Protein AF-A0A7Z9UXM8-F1 (afdb_monomer_lite)

Structure (mmCIF, N/CA/C/O backbone):
data_AF-A0A7Z9UXM8-F1
#
_entry.id   AF-A0A7Z9UXM8-F1
#
loop_
_atom_site.group_PDB
_atom_site.id
_atom_site.type_symbol
_atom_site.label_atom_id
_atom_site.label_alt_id
_atom_site.label_comp_id
_atom_site.label_asym_id
_atom_site.label_entity_id
_atom_site.label_seq_id
_atom_site.pdbx_PDB_ins_code
_atom_site.Cartn_x
_atom_site.Cartn_y
_atom_site.Cartn_z
_atom_site.occupancy
_atom_site.B_iso_or_equiv
_atom_site.auth_seq_id
_atom_site.auth_comp_id
_atom_site.auth_asym_id
_atom_site.auth_atom_id
_atom_site.pdbx_PDB_model_num
ATOM 1 N N . MET A 1 1 ? -0.291 1.105 -21.235 1.00 57.75 1 MET A N 1
ATOM 2 C CA . MET A 1 1 ? 0.849 0.163 -21.214 1.00 57.75 1 MET A CA 1
ATOM 3 C C . MET A 1 1 ? 1.984 0.852 -20.480 1.00 57.75 1 MET A C 1
ATOM 5 O O . MET A 1 1 ? 2.286 1.984 -20.837 1.00 57.75 1 MET A O 1
ATOM 9 N N . LYS A 1 2 ? 2.521 0.254 -19.411 1.00 75.88 2 LYS A N 1
ATOM 10 C CA . LYS A 1 2 ? 3.604 0.870 -18.629 1.00 75.88 2 LYS A CA 1
ATOM 11 C C . LYS A 1 2 ? 4.915 0.703 -19.400 1.00 75.88 2 LYS A C 1
ATOM 13 O O . LYS A 1 2 ? 5.186 -0.388 -19.893 1.00 75.88 2 LYS A O 1
ATOM 18 N N . PHE A 1 3 ? 5.665 1.787 -19.573 1.00 82.62 3 PHE A N 1
ATOM 19 C CA . PHE A 1 3 ? 6.901 1.784 -20.352 1.00 82.62 3 PHE A CA 1
ATOM 20 C C . PHE A 1 3 ? 8.062 1.320 -19.470 1.00 82.62 3 PHE A C 1
ATOM 22 O O . PHE A 1 3 ? 8.286 1.890 -18.404 1.00 82.62 3 PHE A O 1
ATOM 29 N N . ILE A 1 4 ? 8.779 0.284 -19.903 1.00 86.69 4 ILE A N 1
ATOM 30 C CA . ILE A 1 4 ? 10.015 -0.155 -19.251 1.00 86.69 4 ILE A CA 1
ATOM 31 C C . ILE A 1 4 ? 11.168 0.617 -19.909 1.00 86.69 4 ILE A C 1
ATOM 33 O O . ILE A 1 4 ? 11.318 0.512 -21.126 1.00 86.69 4 ILE A O 1
ATOM 37 N N . PRO A 1 5 ? 11.968 1.392 -19.152 1.00 87.44 5 PRO A N 1
ATOM 38 C CA . PRO A 1 5 ? 13.122 2.105 -19.702 1.00 87.44 5 PRO A CA 1
ATOM 39 C C . PRO A 1 5 ? 14.116 1.168 -20.404 1.00 87.44 5 PRO A C 1
ATOM 41 O O . PRO A 1 5 ? 14.354 0.058 -19.929 1.00 87.44 5 PRO A O 1
ATOM 44 N N . GLU A 1 6 ? 14.757 1.621 -21.483 1.00 86.88 6 GLU A N 1
ATOM 45 C CA . GLU A 1 6 ? 15.670 0.788 -22.291 1.00 86.88 6 GLU A CA 1
ATOM 46 C C . GLU A 1 6 ? 16.838 0.193 -21.477 1.00 86.88 6 GLU A C 1
ATOM 48 O O . GLU A 1 6 ? 17.172 -0.977 -21.645 1.00 86.88 6 GLU A O 1
ATOM 53 N N . ASN A 1 7 ? 17.386 0.938 -20.510 1.00 88.69 7 ASN A N 1
ATOM 54 C CA . ASN A 1 7 ? 18.525 0.508 -19.679 1.00 88.69 7 ASN A CA 1
ATOM 55 C C . ASN A 1 7 ? 18.118 -0.216 -18.380 1.00 88.69 7 ASN A C 1
ATOM 57 O O . ASN A 1 7 ? 18.924 -0.342 -17.451 1.00 88.69 7 ASN A O 1
ATOM 61 N N . SER A 1 8 ? 16.860 -0.657 -18.268 1.00 91.31 8 SER A N 1
ATOM 62 C CA . SER A 1 8 ? 16.342 -1.277 -17.037 1.00 91.31 8 SER A CA 1
ATOM 63 C C . SER A 1 8 ? 17.065 -2.575 -16.690 1.00 91.31 8 SER A C 1
ATOM 65 O O . SER A 1 8 ? 17.324 -2.824 -15.516 1.00 91.31 8 SER A O 1
ATOM 67 N N . THR A 1 9 ? 17.430 -3.378 -17.694 1.00 92.94 9 THR A N 1
ATOM 68 C CA . THR A 1 9 ? 18.142 -4.651 -17.499 1.00 92.94 9 THR A CA 1
ATOM 69 C C . THR A 1 9 ? 19.520 -4.431 -16.887 1.00 92.94 9 THR A C 1
ATOM 71 O O . THR A 1 9 ? 19.833 -5.037 -15.865 1.00 92.94 9 THR A O 1
ATOM 74 N N . ASP A 1 10 ? 20.312 -3.524 -17.459 1.00 95.00 10 ASP A N 1
ATOM 75 C CA . ASP A 1 10 ? 21.662 -3.230 -16.973 1.00 95.00 10 ASP A CA 1
ATOM 76 C C . ASP A 1 10 ? 21.616 -2.610 -15.573 1.00 95.00 10 ASP A C 1
ATOM 78 O O . ASP A 1 10 ? 22.349 -3.029 -14.676 1.00 95.00 10 ASP A O 1
ATOM 82 N N . SER A 1 11 ? 20.694 -1.664 -15.358 1.00 94.62 11 SER A N 1
ATOM 83 C CA . SER A 1 11 ? 20.482 -1.034 -14.048 1.00 94.62 11 SER A CA 1
ATOM 84 C C . SER A 1 11 ? 20.097 -2.072 -12.994 1.00 94.62 11 SER A C 1
ATOM 86 O O . SER A 1 11 ? 20.669 -2.090 -11.908 1.00 94.62 11 SER A O 1
ATOM 88 N N . PHE A 1 12 ? 19.185 -2.991 -13.325 1.00 96.44 12 PHE A N 1
ATOM 89 C CA . PHE A 1 12 ? 18.774 -4.056 -12.417 1.00 96.44 12 PHE A CA 1
ATOM 90 C C . PHE A 1 12 ? 19.911 -5.037 -12.116 1.00 96.44 12 PHE A C 1
ATOM 92 O O . PHE A 1 12 ? 20.092 -5.414 -10.963 1.00 96.44 12 PHE A O 1
ATOM 99 N N . GLN A 1 13 ? 20.707 -5.430 -13.113 1.00 97.25 13 GLN A N 1
ATOM 100 C CA . GLN A 1 13 ? 21.846 -6.330 -12.903 1.00 97.25 13 GLN A CA 1
ATOM 101 C C . GLN A 1 13 ? 22.929 -5.712 -12.011 1.00 97.25 13 GLN A C 1
ATOM 103 O O . GLN A 1 13 ? 23.542 -6.424 -11.218 1.00 97.25 13 GLN A O 1
ATOM 108 N N . GLN A 1 14 ? 23.163 -4.404 -12.127 1.00 97.00 14 GLN A N 1
ATOM 109 C CA . GLN A 1 14 ? 24.201 -3.709 -11.362 1.00 97.00 14 GLN A CA 1
ATOM 110 C C . GLN A 1 14 ? 23.729 -3.262 -9.972 1.00 97.00 14 GLN A C 1
ATOM 112 O O . GLN A 1 14 ? 24.497 -3.333 -9.015 1.00 97.00 14 GLN A O 1
ATOM 117 N N . LEU A 1 15 ? 22.486 -2.788 -9.855 1.00 97.06 15 LEU A N 1
ATOM 118 C CA . LEU A 1 15 ? 21.960 -2.140 -8.646 1.00 97.06 15 LEU A CA 1
ATOM 119 C C . LEU A 1 15 ? 20.938 -2.999 -7.890 1.00 97.06 15 LEU A C 1
ATOM 121 O O . LEU A 1 15 ? 20.608 -2.692 -6.747 1.00 97.06 15 LEU A O 1
ATOM 125 N N . GLY A 1 16 ? 20.403 -4.048 -8.518 1.00 96.50 16 GLY A N 1
ATOM 126 C CA . GLY A 1 16 ? 19.298 -4.850 -7.985 1.00 96.50 16 GLY A CA 1
ATOM 127 C C . GLY A 1 16 ? 17.922 -4.178 -8.092 1.00 96.50 16 GLY A C 1
ATOM 128 O O . GLY A 1 16 ? 16.938 -4.738 -7.615 1.00 96.50 16 GLY A O 1
ATOM 129 N N . PHE A 1 17 ? 17.831 -2.988 -8.697 1.00 94.69 17 PHE A N 1
ATOM 130 C CA . PHE A 1 17 ? 16.583 -2.258 -8.943 1.00 94.69 17 PHE A CA 1
ATOM 131 C C . PHE A 1 17 ? 16.715 -1.314 -10.151 1.00 94.69 17 PHE A C 1
ATOM 133 O O . PHE A 1 17 ? 17.815 -0.997 -10.597 1.00 94.69 17 PHE A O 1
ATOM 140 N N . PHE A 1 18 ? 15.583 -0.837 -10.667 1.00 94.94 18 PHE A N 1
ATOM 141 C CA . PHE A 1 18 ? 15.504 0.278 -11.613 1.00 94.94 18 PHE A CA 1
ATOM 142 C C . PHE A 1 18 ? 14.233 1.088 -11.332 1.00 94.94 18 PHE A C 1
ATOM 144 O O . PHE A 1 18 ? 13.356 0.640 -10.591 1.00 94.94 18 PHE A O 1
ATOM 151 N N . VAL A 1 19 ? 14.135 2.291 -11.897 1.00 92.06 19 VAL A N 1
ATOM 152 C CA . VAL A 1 19 ? 13.017 3.210 -11.646 1.00 92.06 19 VAL A CA 1
ATOM 153 C C . VAL A 1 19 ? 12.137 3.313 -12.884 1.00 92.06 19 VAL A C 1
ATOM 155 O O . VAL A 1 19 ? 12.636 3.526 -13.986 1.00 92.06 19 VAL A O 1
ATOM 158 N N . ILE A 1 20 ? 10.822 3.204 -12.690 1.00 92.88 20 ILE A N 1
ATOM 159 C CA . ILE A 1 20 ? 9.822 3.554 -13.702 1.00 92.88 20 ILE A CA 1
ATOM 160 C C . ILE A 1 20 ? 9.128 4.828 -13.235 1.00 92.88 20 ILE A C 1
ATOM 162 O O . ILE A 1 20 ? 8.325 4.808 -12.299 1.00 92.88 20 ILE A O 1
ATOM 166 N N . GLU A 1 21 ? 9.439 5.945 -13.883 1.00 90.75 21 GLU A N 1
ATOM 167 C CA . GLU A 1 21 ? 8.740 7.196 -13.614 1.00 90.75 21 GLU A CA 1
ATOM 168 C C . GLU A 1 21 ? 7.277 7.101 -14.047 1.00 90.75 21 GLU A C 1
ATOM 170 O O . GLU A 1 21 ? 6.951 6.474 -15.056 1.00 90.75 21 GLU A O 1
ATOM 175 N N . LYS A 1 22 ? 6.388 7.738 -13.274 1.00 90.12 22 LYS A N 1
ATOM 176 C CA . LYS A 1 22 ? 4.940 7.768 -13.548 1.00 90.12 22 LYS A CA 1
ATOM 177 C C . LYS A 1 22 ? 4.346 6.369 -13.776 1.00 90.12 22 LYS A C 1
ATOM 179 O O . LYS A 1 22 ? 3.464 6.182 -14.610 1.00 90.12 22 LYS A O 1
ATOM 184 N N . PHE A 1 23 ? 4.832 5.377 -13.023 1.00 91.19 23 PHE A N 1
ATOM 185 C CA . PHE A 1 23 ? 4.312 4.006 -13.060 1.00 91.19 23 PHE A CA 1
ATOM 186 C C . PHE A 1 23 ? 2.808 3.934 -12.751 1.00 91.19 23 PHE A C 1
ATOM 188 O O . PHE A 1 23 ? 2.114 3.050 -13.259 1.00 91.19 23 PHE A O 1
ATOM 195 N N . LEU A 1 24 ? 2.330 4.852 -11.909 1.00 92.25 24 LEU A N 1
ATOM 196 C CA . LEU A 1 24 ? 0.922 5.146 -11.682 1.00 92.25 24 LEU A CA 1
ATOM 197 C C . LEU A 1 24 ? 0.639 6.562 -12.187 1.00 92.25 24 LEU A C 1
ATOM 199 O O . LEU A 1 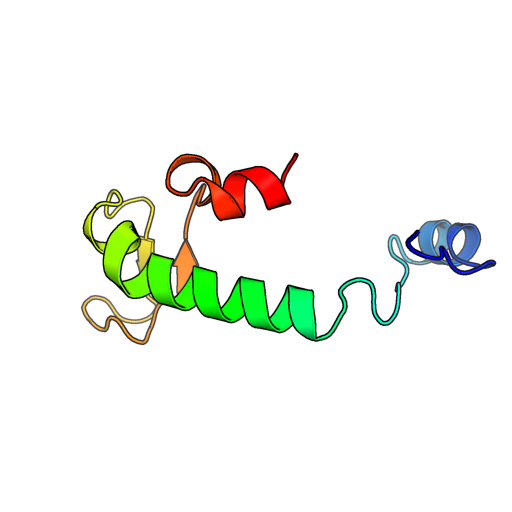24 ? 1.457 7.466 -12.001 1.00 92.25 24 LEU A O 1
ATOM 203 N N . SER A 1 25 ? -0.515 6.743 -12.815 1.00 93.38 25 SER A N 1
ATOM 204 C CA . SER A 1 25 ? -1.063 8.054 -13.150 1.00 93.38 25 SER A CA 1
ATOM 205 C C . SER A 1 25 ? -1.529 8.798 -11.898 1.00 93.38 25 SER A C 1
ATOM 207 O O . SER A 1 25 ? -1.843 8.189 -10.874 1.00 93.38 25 SER A O 1
ATOM 209 N N . ASP A 1 26 ? -1.658 10.121 -11.998 1.00 95.06 26 ASP A N 1
ATOM 210 C CA . ASP A 1 26 ? -2.158 10.955 -10.897 1.00 95.06 26 ASP A CA 1
ATOM 211 C C . ASP A 1 26 ? -3.558 10.515 -10.429 1.00 95.06 26 ASP A C 1
ATOM 213 O O . ASP A 1 26 ? -3.870 10.577 -9.241 1.00 95.06 26 ASP A O 1
ATOM 217 N N . ALA A 1 27 ? -4.389 10.013 -11.350 1.00 96.12 27 ALA A N 1
ATOM 218 C CA . ALA A 1 27 ? -5.715 9.482 -11.041 1.00 96.12 27 ALA A CA 1
ATOM 219 C C . ALA A 1 27 ? -5.649 8.168 -10.242 1.00 96.12 27 ALA A C 1
ATOM 221 O O . ALA A 1 27 ? -6.375 8.018 -9.262 1.00 96.12 27 ALA A O 1
ATOM 222 N N . GLU A 1 28 ? -4.760 7.242 -10.617 1.00 94.81 28 GLU A N 1
ATOM 223 C CA . GLU A 1 28 ? -4.534 5.999 -9.863 1.00 94.81 28 GLU A CA 1
ATOM 224 C C . GLU A 1 28 ? -3.988 6.298 -8.459 1.00 94.81 28 GLU A C 1
ATOM 226 O O . G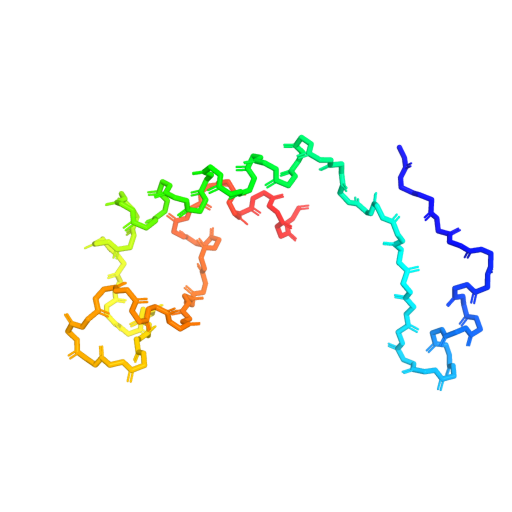LU A 1 28 ? -4.447 5.719 -7.476 1.00 94.81 28 GLU A O 1
ATOM 231 N N . VAL A 1 29 ? -3.057 7.252 -8.340 1.00 95.94 29 VAL A N 1
ATOM 232 C CA . VAL A 1 29 ? -2.530 7.698 -7.040 1.00 95.94 29 VAL A CA 1
ATOM 233 C C . VAL A 1 29 ? -3.642 8.310 -6.182 1.00 95.94 29 VAL A C 1
ATOM 235 O O . VAL A 1 29 ? -3.790 7.950 -5.012 1.00 95.94 29 VAL A O 1
ATOM 238 N N . ALA A 1 30 ? -4.473 9.186 -6.755 1.00 97.38 30 ALA A N 1
ATOM 239 C CA . ALA A 1 30 ? -5.610 9.779 -6.052 1.00 97.38 30 ALA A CA 1
ATOM 240 C C . ALA A 1 30 ? -6.625 8.721 -5.584 1.00 97.38 30 ALA A C 1
ATOM 242 O O . ALA A 1 30 ? -7.126 8.802 -4.459 1.00 97.38 30 ALA A O 1
ATOM 243 N N . GLN A 1 31 ? -6.887 7.700 -6.405 1.00 97.44 31 GLN A N 1
ATOM 244 C CA . GLN A 1 31 ? -7.750 6.581 -6.033 1.00 97.44 31 GLN A CA 1
ATOM 245 C C . GLN A 1 31 ? -7.178 5.806 -4.839 1.00 97.44 31 GLN A C 1
ATOM 247 O O . GLN A 1 31 ? -7.901 5.577 -3.871 1.00 97.44 31 GLN A O 1
ATOM 252 N N . ILE A 1 32 ? -5.882 5.473 -4.848 1.00 95.94 32 ILE A N 1
ATOM 253 C CA . ILE A 1 32 ? -5.225 4.778 -3.727 1.00 95.94 32 ILE A CA 1
ATOM 254 C C . ILE A 1 32 ? -5.332 5.595 -2.430 1.00 95.94 32 ILE A C 1
ATOM 256 O O . ILE A 1 32 ? -5.615 5.033 -1.374 1.00 95.94 32 ILE A O 1
ATOM 260 N N . HIS A 1 33 ? -5.159 6.920 -2.485 1.00 95.88 33 HIS A N 1
ATOM 261 C CA . HIS A 1 33 ? -5.326 7.783 -1.309 1.00 95.88 33 HIS A CA 1
ATOM 262 C C . HIS A 1 33 ? -6.765 7.802 -0.773 1.00 95.88 33 HIS A C 1
ATOM 264 O O . HIS A 1 33 ? -6.973 7.794 0.446 1.00 95.88 33 HIS A O 1
ATOM 270 N N . SER A 1 34 ? -7.758 7.803 -1.664 1.00 97.56 34 SER A N 1
ATOM 271 C CA . SER A 1 34 ? -9.170 7.702 -1.287 1.00 97.56 34 SER A CA 1
ATOM 272 C C . SER A 1 34 ? -9.464 6.361 -0.607 1.00 97.56 34 SER A C 1
ATOM 274 O O . SER A 1 34 ? -10.027 6.328 0.489 1.00 97.56 34 SER A O 1
ATOM 276 N N . GLU A 1 35 ? -9.009 5.257 -1.198 1.00 97.50 35 GLU A N 1
ATOM 277 C CA . GLU A 1 35 ? -9.216 3.911 -0.655 1.00 97.50 35 GLU A CA 1
ATOM 278 C C . GLU A 1 35 ? -8.472 3.694 0.663 1.00 97.50 35 GLU A C 1
ATOM 280 O O . GLU A 1 35 ? -9.021 3.107 1.594 1.00 97.50 35 GLU A O 1
ATOM 285 N N . LEU A 1 36 ? -7.269 4.251 0.817 1.00 94.38 36 LEU A N 1
ATOM 286 C CA . LEU A 1 36 ? -6.557 4.233 2.093 1.00 94.38 36 LEU A CA 1
ATOM 287 C C . LEU A 1 36 ? -7.332 4.989 3.185 1.00 94.38 36 LEU A C 1
ATOM 289 O O . LEU A 1 36 ? -7.401 4.531 4.327 1.00 94.38 36 LEU A O 1
ATOM 293 N N . SER A 1 37 ? -7.947 6.123 2.840 1.00 95.00 37 SER A N 1
ATOM 294 C CA . SER A 1 37 ? -8.783 6.890 3.773 1.00 95.00 37 SER A CA 1
ATOM 295 C C . SER A 1 37 ? -10.018 6.090 4.209 1.00 95.00 37 SER A C 1
ATOM 297 O O . SER A 1 37 ? -10.366 6.080 5.394 1.00 95.00 37 SER A O 1
ATOM 299 N N . ARG A 1 38 ? -10.643 5.349 3.280 1.00 97.12 38 ARG A N 1
ATOM 300 C CA . ARG A 1 38 ? -11.727 4.399 3.587 1.00 97.12 38 ARG A CA 1
ATOM 301 C C . ARG A 1 38 ? -11.240 3.274 4.497 1.00 97.12 38 ARG A C 1
ATOM 303 O O . ARG A 1 38 ? -11.887 2.991 5.501 1.00 97.12 38 ARG A O 1
ATOM 310 N N 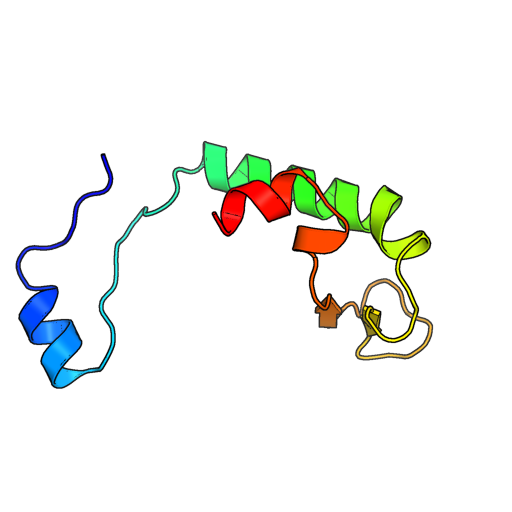. VAL A 1 39 ? -10.088 2.668 4.205 1.00 95.56 39 VAL A N 1
ATOM 311 C CA . VAL A 1 39 ? -9.493 1.610 5.038 1.00 95.56 39 VAL A CA 1
ATOM 312 C C . VAL A 1 39 ? -9.310 2.085 6.478 1.00 95.56 39 VAL A C 1
ATOM 314 O O . VAL A 1 39 ? -9.723 1.390 7.409 1.00 95.56 39 VAL A O 1
ATOM 317 N N .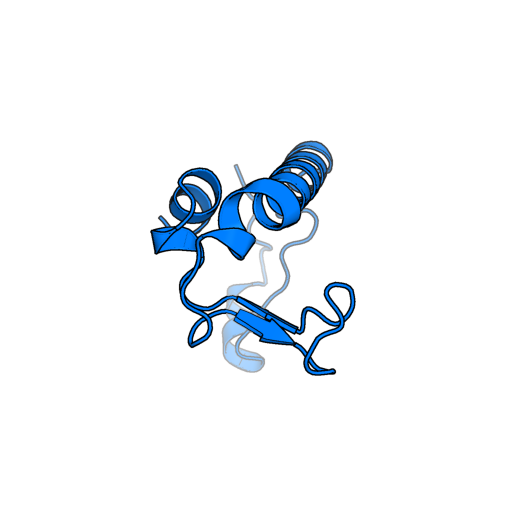 GLN A 1 40 ? -8.767 3.289 6.676 1.00 93.00 40 GLN A N 1
ATOM 318 C CA . GLN A 1 40 ? -8.549 3.841 8.016 1.00 93.00 40 GLN A CA 1
ATOM 319 C C . GLN A 1 40 ? -9.840 3.985 8.828 1.00 93.00 40 GLN A C 1
ATOM 321 O O . GLN A 1 40 ? -9.853 3.728 10.037 1.00 93.00 40 GLN A O 1
ATOM 326 N N . LYS A 1 41 ? -10.928 4.380 8.166 1.00 94.38 41 LYS A N 1
ATOM 327 C CA . LYS A 1 41 ? -12.224 4.603 8.803 1.00 94.38 41 LYS A CA 1
ATOM 328 C C . LYS A 1 41 ? -13.012 3.309 9.007 1.00 94.38 41 LYS A C 1
ATOM 330 O O . LYS A 1 41 ? -13.550 3.095 10.092 1.00 94.38 41 LYS A O 1
ATOM 335 N N . ASP A 1 42 ? -13.072 2.460 7.986 1.00 96.44 42 ASP A N 1
ATOM 336 C CA . ASP A 1 42 ? -14.093 1.416 7.871 1.00 96.44 42 ASP A CA 1
ATOM 337 C C . ASP A 1 42 ? -13.539 -0.012 7.991 1.00 96.44 42 ASP A C 1
ATOM 339 O O . ASP A 1 42 ? -14.308 -0.932 8.300 1.00 96.44 42 ASP A O 1
ATOM 343 N N . VAL A 1 43 ? -12.233 -0.207 7.765 1.00 96.31 43 VAL A N 1
ATOM 344 C CA . VAL A 1 43 ? -11.578 -1.530 7.753 1.00 96.31 43 VAL A CA 1
ATOM 345 C C . VAL A 1 43 ? -10.713 -1.733 8.993 1.00 96.31 43 VAL A C 1
ATOM 347 O O . VAL A 1 43 ? -10.935 -2.698 9.722 1.00 96.31 43 VAL A O 1
ATOM 350 N N . ILE A 1 44 ? -9.803 -0.801 9.310 1.00 94.62 44 ILE A N 1
ATOM 351 C CA . ILE A 1 44 ? -8.898 -0.904 10.473 1.00 94.62 44 ILE A CA 1
ATOM 352 C C . ILE A 1 44 ? -9.637 -1.228 11.783 1.00 94.62 44 ILE A C 1
ATOM 354 O O . ILE A 1 44 ? -9.165 -2.102 12.509 1.00 94.62 44 ILE A O 1
ATOM 358 N N . PRO A 1 45 ? -10.794 -0.612 12.119 1.00 93.69 45 PRO A N 1
ATOM 359 C CA . PRO A 1 45 ? -11.494 -0.925 13.370 1.00 93.69 45 PRO A CA 1
ATOM 360 C C . PRO A 1 45 ? -11.976 -2.377 13.493 1.00 93.69 45 PRO A C 1
ATOM 362 O O . PRO A 1 45 ? -12.313 -2.808 14.592 1.00 93.69 45 PRO A O 1
ATOM 365 N N . LYS A 1 46 ? -12.049 -3.108 12.375 1.00 95.31 46 LYS A N 1
ATOM 366 C CA . LYS A 1 46 ? -12.487 -4.507 12.304 1.00 95.31 46 LYS A CA 1
ATOM 367 C C . LYS A 1 46 ? -11.309 -5.479 12.202 1.00 95.31 46 LYS A C 1
ATOM 369 O O . LYS A 1 46 ? -11.512 -6.683 12.335 1.00 95.31 46 LYS A O 1
ATOM 374 N N . MET A 1 47 ? -10.096 -4.977 11.962 1.00 95.25 47 MET A N 1
ATOM 375 C CA . MET A 1 47 ? -8.899 -5.805 11.857 1.00 95.25 47 MET A CA 1
ATOM 376 C C . MET A 1 47 ? -8.443 -6.303 13.238 1.00 95.25 47 MET A C 1
ATOM 378 O O . MET A 1 47 ? -8.600 -5.597 14.241 1.00 95.25 47 MET A O 1
ATOM 382 N N . PRO A 1 48 ? -7.819 -7.493 13.317 1.00 95.06 48 PRO A N 1
ATOM 383 C CA . PRO A 1 48 ? -7.194 -7.961 14.546 1.00 95.06 48 PRO A CA 1
ATOM 384 C C . PRO A 1 48 ? -6.118 -6.984 15.030 1.00 95.06 48 PRO A C 1
ATOM 386 O O . PRO A 1 48 ? -5.274 -6.542 14.253 1.00 95.06 48 PRO A O 1
ATOM 389 N N . ALA A 1 49 ? -6.071 -6.707 16.336 1.00 91.62 49 ALA A N 1
ATOM 390 C CA . ALA A 1 49 ? -5.051 -5.824 16.913 1.00 91.62 49 ALA A CA 1
ATOM 391 C C . ALA A 1 49 ? -3.609 -6.329 16.689 1.00 91.62 49 ALA A C 1
ATOM 393 O O . ALA A 1 49 ? -2.674 -5.537 16.686 1.00 91.62 49 ALA A O 1
ATOM 394 N N . SER A 1 50 ? -3.420 -7.635 16.464 1.00 93.94 50 SER A N 1
ATOM 395 C CA . SER A 1 50 ? -2.134 -8.233 16.077 1.00 93.94 50 SER A CA 1
ATOM 396 C C . SER A 1 50 ? -1.682 -7.882 14.654 1.00 93.94 50 SER A C 1
ATOM 398 O O . SER A 1 50 ? -0.575 -8.239 14.271 1.00 93.94 50 SER A O 1
ATOM 400 N N . GLU A 1 51 ? -2.529 -7.231 13.857 1.00 95.56 51 GLU A N 1
ATOM 401 C CA . GLU A 1 51 ? -2.272 -6.878 12.455 1.00 95.56 51 GLU A CA 1
ATOM 402 C C . GLU A 1 51 ? -2.281 -5.363 12.211 1.00 95.56 51 GLU A C 1
ATOM 404 O O . GLU A 1 51 ? -2.069 -4.920 11.083 1.00 95.56 51 GLU A O 1
ATOM 409 N N . VAL A 1 52 ? -2.486 -4.565 13.264 1.00 95.06 52 VAL A N 1
ATOM 410 C CA . VAL A 1 52 ? -2.530 -3.102 13.204 1.00 95.06 52 VAL A CA 1
ATOM 411 C C . VAL A 1 52 ? -1.527 -2.537 14.203 1.00 95.06 52 VAL A C 1
ATOM 413 O O . VAL A 1 52 ? -1.728 -2.611 15.416 1.00 95.06 52 VAL A O 1
ATOM 416 N N . TYR A 1 53 ? -0.445 -1.951 13.695 1.00 93.75 53 TYR A N 1
ATOM 417 C CA . TYR A 1 53 ? 0.636 -1.418 14.517 1.00 93.75 53 TYR A CA 1
ATOM 418 C C . TYR A 1 53 ? 0.661 0.104 14.488 1.00 93.75 53 TYR A C 1
ATOM 420 O O . TYR A 1 53 ? 0.635 0.727 13.426 1.00 93.75 53 TYR A O 1
ATOM 428 N N . TYR A 1 54 ? 0.784 0.679 15.678 1.00 93.81 54 TYR A N 1
ATOM 429 C CA . TYR A 1 54 ? 0.893 2.110 15.921 1.00 93.81 54 TYR A CA 1
ATOM 430 C C . TYR A 1 54 ? 2.243 2.403 16.579 1.00 93.81 54 TYR A C 1
ATOM 432 O O . TYR A 1 54 ? 2.684 1.625 17.428 1.00 93.81 54 TYR A O 1
ATOM 440 N N . ASP A 1 55 ? 2.889 3.511 16.215 1.00 92.56 55 ASP A N 1
ATOM 441 C CA . ASP A 1 55 ? 4.111 3.971 16.888 1.00 92.56 55 ASP A CA 1
ATOM 442 C C . ASP A 1 55 ? 3.826 4.386 18.338 1.00 92.56 55 ASP A C 1
ATOM 444 O O . ASP A 1 55 ? 4.652 4.170 19.226 1.00 92.56 55 ASP A O 1
ATOM 448 N N . GLN A 1 56 ? 2.632 4.924 18.600 1.00 91.38 56 GLN A N 1
ATOM 449 C CA . GLN A 1 56 ? 2.148 5.242 19.937 1.00 91.38 56 GLN A CA 1
ATOM 450 C C . GLN A 1 56 ? 0.860 4.470 20.223 1.00 91.38 56 GLN A C 1
ATOM 452 O O . GLN A 1 56 ? -0.182 4.665 19.595 1.00 91.38 56 GLN A O 1
ATOM 457 N N . LYS A 1 57 ? 0.912 3.573 21.212 1.00 80.31 57 LYS A N 1
ATOM 458 C CA . LYS A 1 57 ? -0.251 2.770 21.600 1.00 80.31 57 LYS A CA 1
ATOM 459 C C . LYS A 1 57 ? -1.401 3.685 22.036 1.00 80.31 57 LYS A C 1
ATOM 461 O O . LYS A 1 57 ? -1.285 4.395 23.028 1.00 80.31 57 LYS A O 1
ATOM 466 N N . GLY A 1 58 ? -2.523 3.609 21.323 1.00 81.12 58 GLY A N 1
ATOM 467 C CA . GLY A 1 58 ? -3.729 4.393 21.603 1.00 81.12 58 GLY A CA 1
ATOM 468 C C . GLY A 1 58 ? -3.879 5.665 20.764 1.00 81.12 58 GLY A C 1
ATOM 469 O O . GLY A 1 58 ? -4.982 6.205 20.725 1.00 81.12 58 GLY A O 1
ATOM 470 N N . ASP A 1 59 ? -2.841 6.103 20.042 1.00 86.81 59 ASP A N 1
ATOM 471 C CA . ASP A 1 59 ? -2.954 7.204 19.082 1.00 86.81 59 ASP A CA 1
ATOM 472 C C . ASP A 1 59 ? -3.209 6.670 17.668 1.00 86.81 59 ASP A C 1
ATOM 474 O O . ASP A 1 59 ? -2.323 6.107 17.021 1.00 86.81 59 ASP A O 1
ATOM 478 N N . ARG A 1 60 ? -4.427 6.894 17.166 1.00 81.56 60 ARG A N 1
ATOM 479 C CA . ARG A 1 60 ? -4.865 6.442 15.837 1.00 81.56 60 ARG A CA 1
ATOM 480 C C . ARG A 1 60 ? -4.137 7.152 14.692 1.00 81.56 60 ARG A C 1
ATOM 482 O O . ARG A 1 60 ? -4.102 6.605 13.595 1.00 81.56 60 ARG A O 1
ATOM 489 N N . ASN A 1 61 ? -3.545 8.320 14.941 1.00 86.50 61 ASN A N 1
ATOM 490 C CA . ASN A 1 61 ? -2.773 9.061 13.941 1.00 86.50 61 ASN A CA 1
ATOM 491 C C . ASN A 1 61 ? -1.334 8.548 13.810 1.00 86.50 61 ASN A C 1
ATOM 493 O O . ASN A 1 61 ? -0.650 8.882 12.849 1.00 86.50 61 ASN A O 1
ATOM 497 N N . SER A 1 62 ? -0.886 7.706 14.743 1.00 90.31 62 SER A N 1
ATOM 498 C CA . SER A 1 62 ? 0.450 7.107 14.733 1.00 90.31 62 SER A CA 1
ATOM 499 C C . SER A 1 62 ? 0.501 5.765 13.988 1.00 90.31 62 SER A C 1
ATOM 501 O O . SER A 1 62 ? 1.350 4.921 14.279 1.00 90.31 62 SER A O 1
ATOM 503 N N . LEU A 1 63 ? -0.444 5.518 13.068 1.00 91.44 6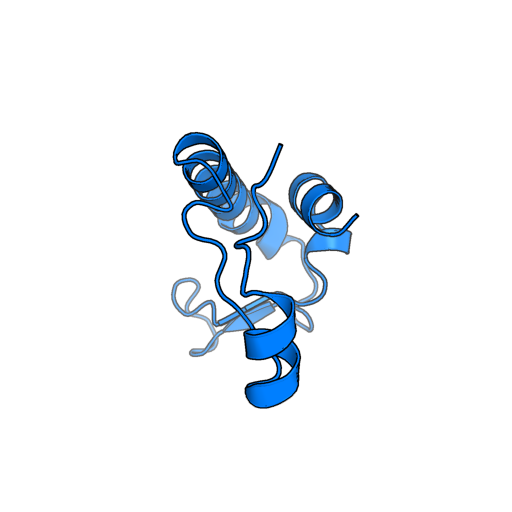3 LEU A N 1
ATOM 504 C CA . LEU A 1 63 ? -0.506 4.271 12.306 1.00 91.44 63 LEU A CA 1
ATOM 505 C C . LEU A 1 63 ? 0.811 4.060 11.553 1.00 91.44 63 LEU A C 1
ATOM 507 O O . LEU A 1 63 ? 1.171 4.841 10.676 1.00 91.44 63 LEU A O 1
ATOM 511 N N . LYS A 1 64 ? 1.498 2.970 11.885 1.00 92.19 64 LYS A N 1
ATOM 512 C CA . LYS A 1 64 ? 2.813 2.630 11.344 1.00 92.19 64 LYS A CA 1
ATOM 513 C C . LYS A 1 64 ? 2.719 1.565 10.263 1.00 92.19 64 LYS A C 1
ATOM 515 O O . LYS A 1 64 ? 3.385 1.652 9.237 1.00 92.19 64 LYS A O 1
ATOM 520 N N . GLN A 1 65 ? 1.935 0.517 10.520 1.00 93.88 65 GLN A N 1
ATOM 521 C CA . GLN A 1 65 ? 1.906 -0.661 9.659 1.00 93.88 65 GLN A CA 1
ATOM 522 C C . GLN A 1 65 ? 0.577 -1.413 9.754 1.00 93.88 65 GLN A C 1
ATOM 524 O O . GLN A 1 65 ? 0.042 -1.621 10.843 1.00 93.88 65 GLN A O 1
ATOM 529 N N . LEU A 1 66 ? 0.105 -1.882 8.597 1.00 94.94 66 LEU A N 1
ATOM 530 C CA . LEU A 1 66 ? -1.011 -2.814 8.451 1.00 94.94 66 LEU A CA 1
ATOM 531 C C . LEU A 1 66 ? -0.488 -4.127 7.871 1.00 94.94 66 LEU A C 1
ATOM 533 O O . LEU A 1 66 ? 0.134 -4.136 6.808 1.00 94.94 66 LEU A O 1
ATOM 537 N N . GLN A 1 67 ? -0.718 -5.235 8.568 1.00 95.38 67 GLN A N 1
ATOM 538 C CA . GLN A 1 67 ? -0.359 -6.559 8.068 1.00 95.38 67 GLN A CA 1
ATOM 539 C C . GLN A 1 67 ? -1.457 -7.093 7.159 1.00 95.38 67 GLN A C 1
ATOM 541 O O . GLN A 1 67 ? -2.638 -6.948 7.459 1.00 95.38 67 GLN A O 1
ATOM 546 N N . ARG A 1 68 ? -1.046 -7.740 6.059 1.00 94.06 68 ARG A N 1
ATOM 547 C CA . ARG A 1 68 ? -1.935 -8.479 5.146 1.00 94.06 68 ARG A CA 1
ATOM 548 C C . ARG A 1 68 ? -3.186 -7.696 4.721 1.00 94.06 68 ARG A C 1
ATOM 550 O O . ARG A 1 68 ? -4.262 -8.273 4.632 1.00 94.06 68 ARG A O 1
ATOM 557 N N . LEU A 1 69 ? -3.052 -6.399 4.432 1.00 95.06 69 LEU A N 1
ATOM 558 C CA . LEU A 1 69 ? -4.193 -5.536 4.090 1.00 95.06 69 LEU A CA 1
ATOM 559 C C . LEU A 1 69 ? -5.072 -6.111 2.962 1.00 95.06 69 LEU A C 1
ATOM 561 O O . LEU A 1 69 ? -6.288 -6.020 3.042 1.00 95.06 69 LEU A O 1
ATOM 565 N N . HIS A 1 70 ? -4.471 -6.783 1.979 1.00 94.75 70 HIS A N 1
ATOM 566 C CA . HIS A 1 70 ? -5.177 -7.478 0.896 1.00 94.75 70 HIS A CA 1
ATOM 567 C C . HIS A 1 70 ? -6.166 -8.564 1.356 1.00 94.75 70 HIS A C 1
ATOM 569 O O . HIS A 1 70 ? -7.104 -8.870 0.638 1.00 94.75 70 HIS A O 1
ATOM 575 N N . VAL A 1 71 ? -5.987 -9.160 2.539 1.00 95.75 71 VAL A N 1
ATOM 576 C CA . VAL A 1 71 ? -6.941 -10.142 3.091 1.00 95.75 71 VAL A CA 1
ATOM 577 C C . VAL A 1 71 ? -8.179 -9.451 3.671 1.00 95.75 71 VAL A C 1
ATOM 579 O O . VAL A 1 71 ? -9.239 -10.060 3.770 1.00 95.75 71 VAL A O 1
ATOM 582 N N . HIS A 1 72 ? -8.045 -8.183 4.062 1.00 95.94 72 HIS A N 1
ATOM 583 C CA . HIS A 1 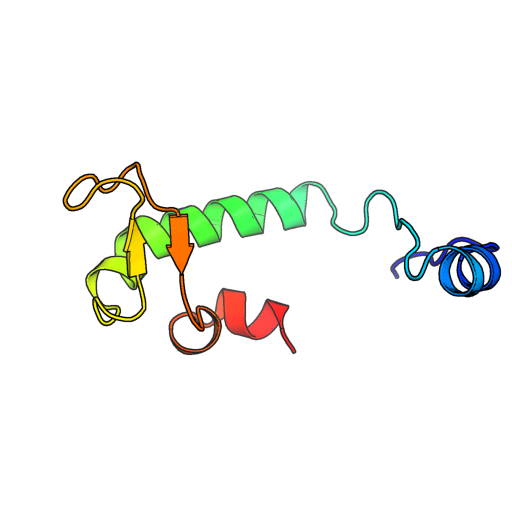72 ? -9.089 -7.415 4.745 1.00 95.94 72 HIS A CA 1
ATOM 584 C C . HIS A 1 72 ? -9.776 -6.391 3.841 1.00 95.94 72 HIS A C 1
ATOM 586 O O . HIS A 1 72 ? -10.770 -5.797 4.257 1.00 95.94 72 HIS A O 1
ATOM 592 N N . ASP A 1 73 ? -9.244 -6.157 2.640 1.00 96.75 73 ASP A N 1
ATOM 593 C CA . ASP A 1 73 ? -9.724 -5.121 1.739 1.00 96.75 73 ASP A CA 1
ATOM 594 C C . ASP A 1 73 ? -9.636 -5.518 0.261 1.00 96.75 73 ASP A C 1
ATOM 596 O O . ASP A 1 73 ? -8.551 -5.773 -0.268 1.00 96.75 73 ASP A O 1
ATOM 600 N N . ASP A 1 74 ? -10.787 -5.504 -0.415 1.00 96.25 74 ASP A N 1
ATOM 601 C CA . ASP A 1 74 ? -10.914 -5.942 -1.806 1.00 96.25 74 ASP A CA 1
ATOM 602 C C . ASP A 1 74 ? -10.099 -5.075 -2.772 1.00 96.25 74 ASP A C 1
ATOM 604 O O . ASP A 1 74 ? -9.468 -5.603 -3.686 1.00 96.25 74 ASP A O 1
ATOM 608 N N . PHE A 1 75 ? -10.061 -3.752 -2.571 1.00 96.56 75 PHE A N 1
ATOM 609 C CA . PHE A 1 75 ? -9.296 -2.869 -3.450 1.00 96.56 75 PHE A CA 1
ATOM 610 C C . PHE A 1 75 ? -7.802 -3.184 -3.351 1.00 96.56 75 PHE A C 1
ATOM 612 O O . PHE A 1 75 ? -7.158 -3.453 -4.365 1.00 96.56 75 PHE A O 1
ATOM 619 N N . PHE A 1 76 ? -7.254 -3.241 -2.134 1.00 95.56 76 PHE A N 1
ATOM 620 C CA . PHE A 1 76 ? -5.836 -3.564 -1.952 1.00 95.56 76 PHE A CA 1
ATOM 621 C C . PHE A 1 76 ? -5.495 -5.015 -2.318 1.00 95.56 76 PHE A C 1
ATOM 623 O O . PHE A 1 76 ? -4.340 -5.291 -2.645 1.00 95.56 76 PHE A O 1
ATOM 630 N N . ASN A 1 77 ? -6.471 -5.927 -2.344 1.00 96.12 77 ASN A N 1
ATOM 631 C CA . ASN A 1 77 ? -6.297 -7.254 -2.931 1.00 96.12 77 ASN A CA 1
ATOM 632 C C . ASN A 1 77 ? -6.014 -7.190 -4.439 1.00 96.12 77 ASN A C 1
ATOM 634 O O . ASN A 1 77 ? -5.076 -7.832 -4.908 1.00 96.12 77 ASN A O 1
ATOM 638 N N . THR A 1 78 ? -6.745 -6.352 -5.183 1.00 94.94 78 THR A N 1
ATOM 639 C CA . THR A 1 78 ? -6.509 -6.149 -6.629 1.00 94.94 78 THR A CA 1
ATOM 640 C C . THR A 1 78 ? -5.197 -5.434 -6.958 1.00 94.94 78 THR A C 1
ATOM 642 O O . THR A 1 78 ? -4.772 -5.423 -8.105 1.00 94.94 78 THR A O 1
ATOM 645 N N . CYS A 1 79 ? -4.535 -4.810 -5.979 1.00 90.12 79 CYS A N 1
ATOM 646 C CA . CYS A 1 79 ? -3.223 -4.197 -6.198 1.00 90.12 79 CYS A CA 1
ATOM 647 C C . CYS A 1 79 ? -2.065 -5.208 -6.138 1.00 90.12 79 CYS A C 1
ATOM 649 O O . CYS A 1 79 ? -0.966 -4.885 -6.588 1.00 90.12 79 CYS A O 1
ATOM 651 N N . ILE A 1 80 ? -2.277 -6.387 -5.539 1.00 82.56 80 ILE A N 1
ATOM 652 C CA . ILE A 1 80 ? -1.241 -7.419 -5.362 1.00 82.56 80 ILE A CA 1
ATOM 653 C C . ILE A 1 80 ? -1.260 -8.462 -6.489 1.00 82.56 80 ILE A C 1
ATOM 655 O O . ILE A 1 80 ? -0.206 -9.019 -6.800 1.00 82.56 80 ILE A O 1
ATOM 659 N N . PHE A 1 81 ? -2.424 -8.711 -7.092 1.00 64.00 81 PHE A N 1
ATOM 660 C CA . PHE A 1 81 ? -2.646 -9.722 -8.132 1.00 64.00 81 PHE A CA 1
ATOM 661 C C . PHE A 1 81 ? -3.175 -9.087 -9.415 1.00 64.00 81 PHE A C 1
ATOM 663 O O . PHE A 1 81 ? -2.718 -9.513 -10.500 1.00 64.00 81 PHE A O 1
#

Radius of gyration: 16.76 Å; chains: 1; bounding box: 38×21×44 Å

pLDDT: mean 92.18, std 6.68, range [57.75, 97.56]

Sequence (81 aa):
MKFIPENSTDSFQQLGFFVIEKFLSDAEVAQIHSELSRVQKDVIPKMPASEVYYDQKGDRNSLKQLQRLHVHDDFFNTCIF

Secondary structure (DSSP, 8-state):
-PPPPTTHHHHHHHHS----TTSS-HHHHHHHHHHHHHIIIIIGGGS-GGGEEESSTT-GGGEEEESSHHHH-HHHHHTT-

Foldseek 3Di:
DQDDDPCQVVCCVVPVGDDRPCSDPPVRVVVVVVVVVCCLVPQVVVDDPVQWDAPDPPDSVRTDGGHPVLVRDVVVVVVVD